Protein AF-A0A8B8FK39-F1 (afdb_monomer_lite)

Secondary structure (DSSP, 8-state):
------PPP-TT--HHHHHHHHHHHHH-TT--HHHHHHHHT--HHHHHHIIIIIS----PPPPP--S---HHHHHHHHHS--------------TTHHHHTGGG-

Sequence (105 aa):
MDNERPGRPSTSKTNETVARVREIIRNNRRLTIREVIEDVGISYDSCQEILTKELGMSRIAAKFVPRLLTDEQKQNRKTIKPLKTCCPRQNIISKSLLQKFKSFI

pLDDT: mean 74.83, std 17.76, range [39.84, 94.44]

Structure (mmCIF, N/CA/C/O backbone):
data_AF-A0A8B8FK39-F1
#
_entry.id   AF-A0A8B8FK39-F1
#
loop_
_atom_site.group_PDB
_atom_site.id
_atom_site.type_symbol
_atom_site.label_atom_id
_atom_site.label_alt_id
_atom_site.label_comp_id
_atom_site.label_asym_id
_atom_site.label_entity_id
_atom_site.label_seq_id
_atom_site.pdbx_PDB_ins_code
_atom_site.Cartn_x
_atom_site.Cartn_y
_atom_site.Cartn_z
_atom_site.occupancy
_atom_site.B_iso_or_equiv
_atom_site.auth_seq_id
_atom_site.auth_comp_id
_atom_site.auth_asym_id
_atom_site.auth_atom_id
_atom_site.pdbx_PDB_model_num
ATOM 1 N N . MET A 1 1 ? 33.798 17.054 -23.423 1.00 62.81 1 MET A N 1
ATOM 2 C CA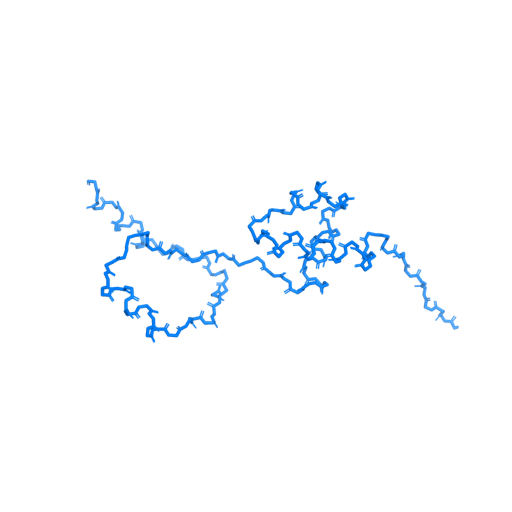 . MET A 1 1 ? 32.325 17.047 -23.373 1.00 62.81 1 MET A CA 1
ATOM 3 C C . MET A 1 1 ? 31.923 15.693 -22.837 1.00 62.81 1 MET A C 1
ATOM 5 O O . MET A 1 1 ? 32.061 14.712 -23.556 1.00 62.81 1 MET A O 1
ATOM 9 N N . ASP A 1 2 ? 31.604 15.624 -21.548 1.00 66.38 2 ASP A N 1
ATOM 10 C CA . ASP A 1 2 ? 31.143 14.388 -20.918 1.00 66.38 2 ASP A CA 1
ATOM 11 C C . ASP A 1 2 ? 29.647 14.257 -21.217 1.00 66.38 2 ASP A C 1
ATOM 13 O O . ASP A 1 2 ? 28.846 15.068 -20.756 1.00 66.38 2 ASP A O 1
ATOM 17 N N . ASN A 1 3 ? 29.295 13.331 -22.108 1.00 71.25 3 ASN A N 1
ATOM 18 C CA . ASN A 1 3 ? 27.905 13.084 -22.465 1.00 71.25 3 ASN A CA 1
ATOM 19 C C . ASN A 1 3 ? 27.258 12.260 -21.354 1.00 71.25 3 ASN A C 1
ATOM 21 O O . ASN A 1 3 ? 27.779 11.218 -20.956 1.00 71.25 3 ASN A O 1
ATOM 25 N N . GLU A 1 4 ? 26.100 12.718 -20.891 1.00 69.56 4 GLU A N 1
ATOM 26 C CA . GLU A 1 4 ? 25.330 12.092 -19.825 1.00 69.56 4 GLU A CA 1
ATOM 27 C C . GLU A 1 4 ? 25.041 10.624 -20.169 1.00 69.56 4 GLU A C 1
ATOM 29 O O . GLU A 1 4 ? 24.349 10.303 -21.139 1.00 69.56 4 GLU A O 1
ATOM 34 N N . ARG A 1 5 ? 25.660 9.706 -19.417 1.00 72.62 5 ARG A N 1
ATOM 35 C CA . ARG A 1 5 ? 25.595 8.270 -19.696 1.00 72.62 5 ARG A CA 1
ATOM 36 C C . ARG A 1 5 ? 24.159 7.787 -19.469 1.00 72.62 5 ARG A C 1
ATOM 38 O O . ARG A 1 5 ? 23.695 7.847 -18.328 1.00 72.62 5 ARG A O 1
ATOM 45 N N . PRO A 1 6 ? 23.459 7.251 -20.487 1.00 64.31 6 PRO A N 1
ATOM 46 C CA . PRO A 1 6 ? 22.129 6.699 -20.279 1.00 64.31 6 PRO A CA 1
ATOM 47 C C . PRO A 1 6 ? 22.239 5.510 -19.320 1.00 64.31 6 PRO A C 1
ATOM 49 O O . PRO A 1 6 ? 22.887 4.500 -19.609 1.00 64.31 6 PRO A O 1
ATOM 52 N N . GLY A 1 7 ? 21.659 5.664 -18.130 1.00 68.81 7 GLY A N 1
ATOM 53 C CA . GLY A 1 7 ? 21.569 4.599 -17.139 1.00 68.81 7 GLY A CA 1
ATOM 54 C C . GLY A 1 7 ? 20.733 3.423 -17.651 1.00 68.81 7 GLY A C 1
ATOM 55 O O . GLY A 1 7 ? 19.973 3.541 -18.611 1.00 68.81 7 GLY A O 1
ATOM 56 N N . ARG A 1 8 ? 20.856 2.262 -16.998 1.00 65.69 8 ARG A N 1
ATOM 57 C CA . ARG A 1 8 ? 20.079 1.065 -17.348 1.00 65.69 8 ARG A CA 1
ATOM 58 C C . ARG A 1 8 ? 18.578 1.349 -17.166 1.00 65.69 8 ARG A C 1
ATOM 60 O O . ARG A 1 8 ? 18.172 1.613 -16.031 1.00 65.69 8 ARG A O 1
ATOM 67 N N . PRO A 1 9 ? 17.742 1.252 -18.217 1.00 60.03 9 PRO A N 1
ATOM 68 C CA . PRO A 1 9 ? 16.302 1.383 -18.049 1.00 60.03 9 PRO A CA 1
ATOM 69 C C . PRO A 1 9 ? 15.792 0.234 -17.173 1.00 60.03 9 PRO A C 1
ATOM 71 O O . PRO A 1 9 ? 16.097 -0.937 -17.408 1.00 60.03 9 PRO A O 1
ATOM 74 N N . SER A 1 10 ? 15.043 0.571 -16.122 1.00 59.09 10 SER A N 1
ATOM 75 C CA . SER A 1 10 ? 14.428 -0.421 -15.240 1.00 59.09 10 SER A CA 1
ATOM 76 C C . SER A 1 10 ? 13.202 -0.997 -15.948 1.00 59.09 10 SER A C 1
ATOM 78 O O . SER A 1 10 ? 12.132 -0.394 -15.950 1.00 59.09 10 SER A O 1
ATOM 80 N N . THR A 1 11 ? 13.364 -2.158 -16.582 1.00 59.53 11 THR A N 1
ATOM 81 C CA . THR A 1 11 ? 12.305 -2.840 -17.348 1.00 59.53 11 THR A CA 1
ATOM 82 C C . THR A 1 11 ? 11.078 -3.209 -16.507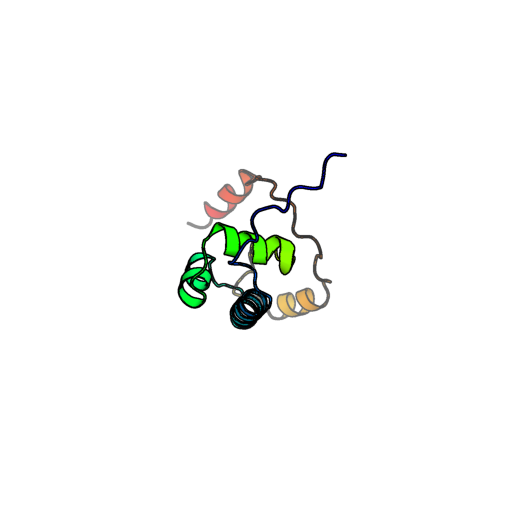 1.00 59.53 11 THR A C 1
ATOM 84 O O . THR A 1 11 ? 10.010 -3.440 -17.059 1.00 59.53 11 THR A O 1
ATOM 87 N N . SER A 1 12 ? 11.192 -3.219 -15.176 1.00 60.31 12 SER A N 1
ATOM 88 C CA . SER A 1 12 ? 10.091 -3.557 -14.264 1.00 60.31 12 SER A CA 1
ATOM 89 C C . SER A 1 12 ? 9.044 -2.444 -14.072 1.00 60.31 12 SER A C 1
ATOM 91 O O . SER A 1 12 ? 7.974 -2.708 -13.522 1.00 60.31 12 SER A O 1
ATOM 93 N N . LYS A 1 13 ? 9.325 -1.197 -14.483 1.00 69.12 13 LYS A N 1
ATOM 94 C CA . LYS A 1 13 ? 8.533 0.003 -14.124 1.00 69.12 13 LYS A CA 1
ATOM 95 C C . LYS A 1 13 ? 7.740 0.599 -15.288 1.00 69.12 13 LYS A C 1
ATOM 97 O O . LYS A 1 13 ? 7.673 1.813 -15.453 1.00 69.12 13 LYS A O 1
ATOM 102 N N . THR A 1 14 ? 7.168 -0.236 -16.141 1.00 84.38 1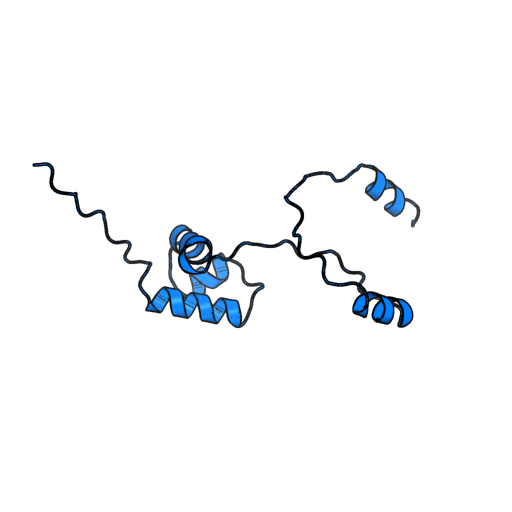4 THR A N 1
ATOM 103 C CA . THR A 1 14 ? 6.239 0.262 -17.164 1.00 84.38 14 THR A CA 1
ATOM 104 C C . THR A 1 14 ? 4.997 0.891 -16.520 1.00 84.38 14 THR A C 1
ATOM 106 O O . THR A 1 14 ? 4.555 0.457 -15.457 1.00 84.38 14 THR A O 1
ATOM 109 N N . ASN A 1 15 ? 4.376 1.873 -17.177 1.00 85.44 15 ASN A N 1
ATOM 110 C CA . ASN A 1 15 ? 3.146 2.500 -16.668 1.00 85.44 15 ASN A CA 1
ATOM 111 C C . ASN A 1 15 ? 2.014 1.479 -16.434 1.00 85.44 15 ASN A C 1
ATOM 113 O O . ASN A 1 15 ? 1.220 1.627 -15.505 1.00 85.44 15 ASN A O 1
ATOM 117 N N . GLU A 1 16 ? 1.972 0.413 -17.236 1.00 89.50 16 GLU A N 1
ATOM 118 C CA . GLU A 1 16 ? 1.004 -0.680 -17.114 1.00 89.50 16 GLU A CA 1
ATOM 119 C C . GLU A 1 16 ? 1.181 -1.486 -15.820 1.00 89.50 16 GLU A C 1
ATOM 121 O O . GLU A 1 16 ? 0.203 -1.753 -15.117 1.00 89.50 16 GLU A O 1
ATOM 126 N N . THR A 1 17 ? 2.422 -1.838 -15.458 1.00 88.44 17 THR A N 1
ATOM 127 C CA . THR A 1 17 ? 2.704 -2.570 -14.211 1.00 88.44 17 THR A CA 1
ATOM 128 C C . THR A 1 17 ? 2.374 -1.719 -12.988 1.00 88.44 17 THR A C 1
ATOM 130 O O . THR A 1 17 ? 1.760 -2.218 -12.044 1.00 88.44 17 THR A O 1
ATOM 133 N N . VAL A 1 18 ? 2.678 -0.417 -13.026 1.00 90.44 18 VAL A N 1
ATOM 134 C CA . VAL A 1 18 ? 2.311 0.531 -11.958 1.00 90.44 18 VAL A CA 1
ATOM 135 C C . VAL A 1 18 ? 0.791 0.634 -11.800 1.00 90.44 18 VAL A C 1
ATOM 137 O O . VAL A 1 18 ? 0.284 0.615 -10.675 1.00 90.44 18 VAL A O 1
ATOM 140 N N . ALA A 1 19 ? 0.046 0.710 -12.907 1.00 92.81 19 ALA A N 1
ATOM 141 C CA . ALA A 1 19 ? -1.414 0.750 -12.879 1.00 92.81 19 ALA A CA 1
ATOM 142 C C . ALA A 1 19 ? -2.015 -0.542 -12.300 1.00 92.81 19 ALA A C 1
ATOM 144 O O . ALA A 1 19 ? -2.915 -0.474 -11.462 1.00 92.81 19 ALA A O 1
ATOM 145 N N . ARG A 1 20 ? -1.473 -1.708 -12.671 1.00 92.81 20 ARG A N 1
ATOM 146 C CA . ARG A 1 20 ? -1.910 -3.008 -12.139 1.00 92.81 20 ARG A CA 1
ATOM 147 C C . ARG A 1 20 ? -1.678 -3.121 -10.632 1.00 92.81 20 ARG A C 1
ATOM 149 O O . ARG A 1 20 ? -2.601 -3.464 -9.899 1.00 92.81 20 ARG A O 1
ATOM 156 N N . VAL A 1 21 ? -0.481 -2.765 -10.158 1.00 91.69 21 VAL A N 1
ATOM 157 C CA . VAL A 1 21 ? -0.152 -2.747 -8.719 1.00 91.69 21 VAL A CA 1
ATOM 158 C C . VAL A 1 21 ? -1.098 -1.812 -7.958 1.00 91.69 21 VAL A C 1
ATOM 160 O O . VAL A 1 21 ? -1.605 -2.168 -6.893 1.00 91.69 21 VAL A O 1
ATOM 163 N N . ARG A 1 22 ? -1.390 -0.629 -8.516 1.00 92.88 22 ARG A N 1
ATOM 164 C CA . ARG A 1 22 ? -2.327 0.335 -7.920 1.00 92.88 22 ARG A CA 1
ATOM 165 C C . ARG A 1 22 ? -3.723 -0.258 -7.737 1.00 92.88 22 ARG A C 1
ATOM 167 O O . ARG A 1 22 ? -4.336 -0.018 -6.697 1.00 92.88 22 ARG A O 1
ATOM 174 N N . GLU A 1 23 ? -4.214 -0.996 -8.724 1.00 94.44 23 GLU A N 1
ATOM 175 C CA . GLU A 1 23 ? -5.548 -1.596 -8.692 1.00 94.44 23 GLU A CA 1
ATOM 176 C C . GLU A 1 23 ? -5.649 -2.709 -7.641 1.00 94.44 23 GLU A C 1
ATOM 178 O O . GLU A 1 23 ? -6.543 -2.685 -6.795 1.00 94.44 23 GLU A O 1
ATOM 183 N N . ILE A 1 24 ? -4.665 -3.612 -7.598 1.00 93.19 24 ILE A N 1
ATOM 184 C CA . ILE A 1 24 ? -4.589 -4.695 -6.602 1.00 93.19 24 ILE A CA 1
ATOM 185 C C . ILE A 1 24 ? -4.649 -4.134 -5.172 1.00 93.19 24 ILE A C 1
ATOM 187 O O . ILE A 1 24 ? -5.447 -4.576 -4.341 1.00 93.19 24 ILE A O 1
ATOM 191 N N . ILE A 1 25 ? -3.862 -3.094 -4.892 1.00 91.25 25 ILE A N 1
ATOM 192 C CA . ILE A 1 25 ? -3.806 -2.476 -3.560 1.00 91.25 25 ILE A CA 1
ATOM 193 C C . ILE A 1 25 ? -5.088 -1.708 -3.235 1.00 91.25 25 ILE A C 1
ATOM 195 O O . ILE A 1 25 ? -5.497 -1.655 -2.071 1.00 91.25 25 ILE A O 1
ATOM 199 N N . ARG A 1 26 ? -5.729 -1.088 -4.234 1.00 90.56 26 ARG A N 1
ATOM 200 C CA . ARG A 1 26 ? -7.022 -0.421 -4.038 1.00 90.56 26 ARG A CA 1
ATOM 201 C C . ARG A 1 26 ? -8.109 -1.412 -3.649 1.00 90.56 26 ARG A C 1
ATOM 203 O O . ARG A 1 26 ? -8.871 -1.102 -2.733 1.00 90.56 26 ARG A O 1
ATOM 210 N N . ASN A 1 27 ? -8.116 -2.585 -4.272 1.00 92.75 27 ASN A N 1
ATOM 211 C CA . ASN A 1 27 ? -9.061 -3.654 -3.966 1.00 92.75 27 ASN A CA 1
ATOM 212 C C . ASN A 1 27 ? -8.808 -4.259 -2.582 1.00 92.75 27 ASN A C 1
ATOM 214 O O . ASN A 1 27 ? -9.746 -4.426 -1.801 1.00 92.75 27 ASN A O 1
ATOM 218 N N . ASN A 1 28 ? -7.546 -4.506 -2.219 1.00 89.12 28 ASN A N 1
ATOM 219 C CA . ASN A 1 28 ? -7.197 -4.970 -0.881 1.00 89.12 28 ASN A CA 1
ATOM 220 C C . ASN A 1 28 ? -5.933 -4.293 -0.330 1.00 89.12 28 ASN A C 1
ATOM 222 O O . ASN A 1 28 ? -4.797 -4.697 -0.569 1.00 89.12 28 ASN A O 1
ATOM 226 N N . ARG A 1 29 ? -6.145 -3.297 0.538 1.00 86.69 29 ARG A N 1
ATOM 227 C CA . ARG A 1 29 ? -5.067 -2.518 1.178 1.00 86.69 29 ARG A CA 1
ATOM 228 C C . ARG A 1 29 ? -4.265 -3.288 2.233 1.00 86.69 29 ARG A C 1
ATOM 230 O O . ARG A 1 29 ? -3.345 -2.715 2.815 1.00 86.69 29 ARG A O 1
ATOM 237 N N . ARG A 1 30 ? -4.653 -4.526 2.558 1.00 87.06 30 ARG A N 1
ATOM 238 C CA . ARG A 1 30 ? -3.987 -5.368 3.567 1.00 87.06 30 ARG A CA 1
ATOM 239 C C . ARG A 1 30 ? -3.021 -6.384 2.960 1.00 87.06 30 ARG A C 1
ATOM 241 O O . ARG A 1 30 ? -2.401 -7.111 3.730 1.00 87.06 30 ARG A O 1
ATOM 248 N N . LEU A 1 31 ? -2.900 -6.419 1.633 1.00 89.88 31 LEU A N 1
ATOM 249 C CA . LEU A 1 31 ? -1.979 -7.315 0.945 1.00 89.88 31 LEU A CA 1
ATOM 250 C C . LEU A 1 31 ? -0.527 -7.038 1.339 1.00 89.88 31 LEU A C 1
ATOM 252 O 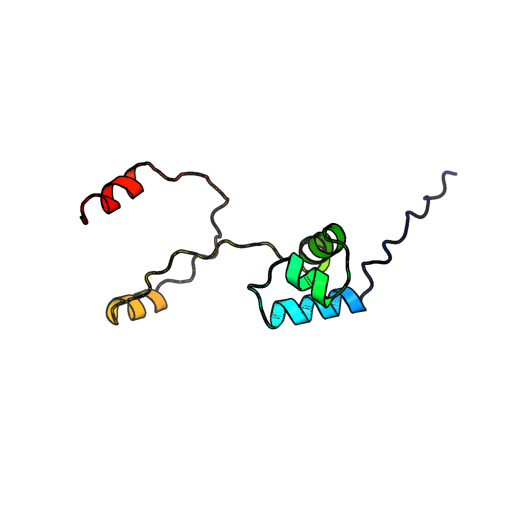O . LEU A 1 31 ? -0.104 -5.897 1.564 1.00 89.88 31 LEU A O 1
ATOM 256 N N . THR A 1 32 ? 0.230 -8.117 1.431 1.00 88.88 32 THR A N 1
ATOM 257 C CA . THR A 1 32 ? 1.670 -8.114 1.633 1.00 88.88 32 THR A CA 1
ATOM 258 C C . THR A 1 32 ? 2.389 -7.923 0.303 1.00 88.88 32 THR A C 1
ATOM 260 O O . THR A 1 32 ? 1.864 -8.203 -0.769 1.00 88.88 32 THR A O 1
ATOM 263 N N . ILE A 1 33 ? 3.642 -7.470 0.369 1.00 89.94 33 ILE A N 1
ATOM 264 C CA . ILE A 1 33 ? 4.471 -7.294 -0.830 1.00 89.94 33 ILE A CA 1
ATOM 265 C C . ILE A 1 33 ? 4.662 -8.626 -1.581 1.00 89.94 33 ILE A C 1
ATOM 267 O O . ILE A 1 33 ? 4.749 -8.617 -2.801 1.00 89.94 33 ILE A O 1
ATOM 271 N N . ARG A 1 34 ? 4.693 -9.767 -0.875 1.00 91.94 34 ARG A N 1
ATOM 272 C CA . ARG A 1 34 ? 4.852 -11.092 -1.498 1.00 91.94 34 ARG A CA 1
ATOM 273 C C . ARG A 1 34 ? 3.666 -11.460 -2.384 1.00 91.94 34 ARG A C 1
ATOM 275 O O . ARG A 1 34 ? 3.882 -11.827 -3.527 1.00 91.94 34 ARG A O 1
ATOM 282 N N . GLU A 1 35 ? 2.448 -11.264 -1.890 1.00 92.06 35 GLU A N 1
ATOM 283 C CA . GLU A 1 35 ? 1.224 -11.527 -2.661 1.00 92.06 35 GLU A CA 1
ATOM 284 C C . GLU A 1 35 ? 1.169 -10.641 -3.916 1.00 92.06 35 GLU A C 1
ATOM 286 O O . GLU A 1 35 ? 0.933 -11.121 -5.016 1.00 92.06 35 GLU A O 1
ATOM 291 N N . VAL A 1 36 ? 1.511 -9.353 -3.784 1.00 91.69 36 VAL A N 1
ATOM 292 C CA . VAL A 1 36 ? 1.546 -8.427 -4.931 1.00 91.69 36 VAL A CA 1
ATOM 293 C C . VAL A 1 36 ? 2.596 -8.838 -5.973 1.00 91.69 36 VAL A C 1
ATOM 295 O O . VAL A 1 36 ? 2.387 -8.665 -7.172 1.00 91.69 36 VAL A O 1
ATOM 298 N N . ILE A 1 37 ? 3.738 -9.371 -5.534 1.00 92.62 37 ILE A N 1
ATOM 299 C CA . ILE A 1 37 ? 4.779 -9.885 -6.431 1.00 92.62 37 ILE A CA 1
ATOM 300 C C . ILE A 1 37 ? 4.297 -11.122 -7.179 1.00 92.62 37 ILE A C 1
ATOM 302 O O . ILE A 1 37 ? 4.541 -11.212 -8.379 1.00 92.62 37 ILE A O 1
ATOM 306 N N . GLU A 1 38 ? 3.641 -12.053 -6.491 1.00 92.19 38 GLU A N 1
ATOM 307 C CA . GLU A 1 38 ? 3.103 -13.276 -7.093 1.00 92.19 38 GLU A CA 1
ATOM 308 C C . GLU A 1 38 ? 2.041 -12.946 -8.153 1.00 92.19 38 GLU A C 1
ATOM 310 O O . GLU A 1 38 ? 2.070 -13.519 -9.240 1.00 92.19 38 GLU A O 1
ATOM 315 N N . ASP A 1 39 ? 1.197 -11.944 -7.897 1.00 90.94 39 ASP A N 1
ATOM 316 C CA . ASP A 1 39 ? 0.156 -11.507 -8.834 1.00 90.94 39 ASP A CA 1
ATOM 317 C C . ASP A 1 39 ? 0.707 -10.769 -10.069 1.00 90.94 39 ASP A C 1
ATOM 319 O O . ASP A 1 39 ? 0.161 -10.876 -11.169 1.00 90.94 39 ASP A O 1
ATOM 323 N N . VAL A 1 40 ? 1.761 -9.959 -9.904 1.00 89.62 40 VAL A N 1
ATOM 324 C CA . VAL A 1 40 ? 2.263 -9.061 -10.966 1.00 89.62 40 VAL A CA 1
ATOM 325 C C . VAL A 1 40 ? 3.513 -9.607 -11.665 1.00 89.62 40 VAL A C 1
ATOM 327 O O . VAL A 1 40 ? 3.787 -9.221 -12.802 1.00 89.62 40 VAL A O 1
ATOM 330 N N . GLY A 1 41 ? 4.263 -10.504 -11.025 1.00 89.00 41 GLY A N 1
ATOM 331 C CA . GLY A 1 41 ? 5.484 -11.109 -11.565 1.00 89.00 41 GLY A CA 1
ATOM 332 C C . GLY A 1 41 ? 6.706 -10.184 -11.546 1.00 89.00 41 GLY A C 1
ATOM 333 O O . GLY A 1 41 ? 7.517 -10.215 -12.469 1.00 89.00 41 GLY A O 1
ATOM 334 N N . ILE A 1 42 ? 6.842 -9.329 -10.526 1.00 89.50 42 ILE A N 1
ATOM 335 C CA . ILE A 1 42 ? 7.940 -8.347 -10.404 1.00 89.50 42 ILE A CA 1
ATOM 336 C C . ILE A 1 42 ? 8.913 -8.688 -9.276 1.00 89.50 42 ILE A C 1
ATOM 338 O O . ILE A 1 42 ? 8.574 -9.381 -8.327 1.00 89.50 42 ILE A O 1
ATOM 342 N N . SER A 1 43 ? 10.137 -8.157 -9.331 1.00 90.75 43 SER A N 1
ATOM 343 C CA . SER A 1 43 ? 11.064 -8.305 -8.205 1.00 90.75 43 SER A CA 1
ATOM 344 C C . SER A 1 43 ? 10.591 -7.527 -6.974 1.00 90.75 43 SER A C 1
ATOM 346 O O . SER A 1 43 ? 9.907 -6.503 -7.082 1.00 90.75 43 SER A O 1
ATOM 348 N N . TYR A 1 44 ? 11.017 -7.985 -5.796 1.00 90.88 44 TYR A N 1
ATOM 349 C CA . TYR A 1 44 ? 10.674 -7.355 -4.522 1.00 90.88 44 TYR A CA 1
ATOM 350 C C . TYR A 1 44 ? 11.058 -5.876 -4.461 1.00 90.88 44 TYR A C 1
ATOM 352 O O . TYR A 1 44 ? 10.216 -5.036 -4.140 1.00 90.88 44 TYR A O 1
ATOM 360 N N . ASP A 1 45 ? 12.289 -5.551 -4.856 1.00 90.19 45 ASP A N 1
ATOM 361 C CA . ASP A 1 45 ? 12.777 -4.171 -4.875 1.00 90.19 45 ASP A CA 1
ATOM 362 C C . ASP A 1 45 ? 11.951 -3.287 -5.811 1.00 90.19 45 ASP A C 1
ATOM 364 O O . ASP A 1 45 ? 11.602 -2.162 -5.453 1.00 90.19 45 ASP A O 1
ATOM 368 N N . SER A 1 46 ? 11.563 -3.816 -6.978 1.00 89.75 46 SER A N 1
ATOM 369 C CA . SER A 1 46 ? 10.715 -3.085 -7.923 1.00 89.75 46 SER A CA 1
ATOM 370 C C . SER A 1 46 ? 9.344 -2.796 -7.314 1.00 89.75 46 SER A C 1
ATOM 372 O O . SER A 1 46 ? 8.863 -1.668 -7.394 1.00 89.75 46 SER A O 1
ATOM 374 N N . CYS A 1 47 ? 8.727 -3.785 -6.660 1.00 90.50 47 CYS A N 1
ATOM 375 C CA . CYS A 1 47 ? 7.442 -3.603 -5.987 1.00 90.50 47 CYS A CA 1
ATOM 376 C C . CYS A 1 47 ? 7.539 -2.565 -4.863 1.00 90.50 47 CYS A C 1
ATOM 378 O O . CYS A 1 47 ? 6.679 -1.691 -4.747 1.00 90.50 47 CYS A O 1
ATOM 380 N N . GLN A 1 48 ? 8.594 -2.628 -4.047 1.00 90.19 48 GLN A N 1
ATOM 381 C CA . GLN A 1 48 ? 8.824 -1.668 -2.968 1.00 90.19 48 GLN A CA 1
ATOM 382 C C . GLN A 1 48 ? 9.024 -0.246 -3.509 1.00 90.19 48 GLN A C 1
ATOM 384 O O . GLN A 1 48 ? 8.506 0.719 -2.935 1.00 90.19 48 GLN A O 1
ATOM 389 N N . GLU A 1 49 ? 9.750 -0.097 -4.612 1.00 90.69 49 GLU A N 1
ATOM 390 C CA . GLU A 1 49 ? 9.987 1.198 -5.239 1.00 90.69 49 GLU A CA 1
ATOM 391 C C . GLU A 1 49 ? 8.717 1.772 -5.878 1.00 90.69 49 GLU A C 1
ATOM 393 O O . GLU A 1 49 ? 8.427 2.949 -5.681 1.00 90.69 49 GLU A O 1
ATOM 398 N N . ILE A 1 50 ? 7.908 0.946 -6.550 1.00 91.56 50 ILE A N 1
ATOM 399 C CA . ILE A 1 50 ? 6.597 1.352 -7.085 1.00 91.56 50 ILE A CA 1
ATOM 400 C C . ILE A 1 50 ? 5.685 1.833 -5.951 1.00 91.56 50 ILE A C 1
ATOM 402 O O . ILE A 1 50 ? 5.073 2.896 -6.045 1.00 91.56 50 ILE A O 1
ATOM 406 N N . LEU A 1 51 ? 5.623 1.090 -4.844 1.00 90.31 51 LEU A N 1
ATOM 407 C CA . LEU A 1 51 ? 4.824 1.469 -3.680 1.00 90.31 51 LEU A CA 1
ATOM 408 C C . LEU A 1 51 ? 5.240 2.827 -3.109 1.00 90.31 51 LEU A C 1
ATOM 410 O O . LEU A 1 51 ? 4.383 3.660 -2.827 1.00 90.31 51 LEU A O 1
ATOM 414 N N . THR A 1 52 ? 6.542 3.048 -2.936 1.00 90.12 52 THR A N 1
ATOM 415 C CA . THR A 1 52 ? 7.064 4.219 -2.217 1.00 90.12 52 THR A CA 1
ATOM 416 C C . THR A 1 52 ? 7.264 5.444 -3.102 1.00 90.12 52 THR A C 1
ATOM 418 O O . THR A 1 52 ? 6.861 6.533 -2.701 1.00 90.12 52 THR A O 1
ATOM 421 N N . LYS A 1 53 ? 7.862 5.293 -4.288 1.00 89.25 53 LYS A N 1
ATOM 422 C CA . LYS A 1 53 ? 8.206 6.408 -5.184 1.00 89.25 53 LYS A CA 1
ATOM 423 C C . LYS A 1 53 ? 7.081 6.744 -6.157 1.00 89.25 53 LYS A C 1
ATOM 425 O O . LYS A 1 53 ? 6.708 7.905 -6.252 1.00 89.25 53 LYS A O 1
ATOM 430 N N . GLU A 1 54 ? 6.515 5.743 -6.831 1.00 89.81 54 GLU A N 1
ATOM 431 C CA . GLU A 1 54 ? 5.498 5.974 -7.873 1.00 89.81 54 GLU A CA 1
ATOM 432 C C . GLU A 1 54 ? 4.107 6.225 -7.278 1.00 89.81 54 GLU A C 1
ATOM 434 O O . GLU A 1 54 ? 3.353 7.082 -7.737 1.00 89.81 54 GLU A O 1
ATOM 439 N N . LEU A 1 55 ? 3.741 5.464 -6.241 1.00 89.50 55 LEU A N 1
ATOM 440 C CA . LEU A 1 55 ? 2.429 5.558 -5.596 1.00 89.50 55 LEU A CA 1
ATOM 441 C C . LEU A 1 55 ? 2.433 6.404 -4.316 1.00 89.50 55 LEU A C 1
ATOM 443 O O . LEU A 1 55 ? 1.357 6.703 -3.795 1.00 89.50 55 LEU A O 1
ATOM 447 N N . GLY A 1 56 ? 3.606 6.776 -3.789 1.00 88.94 56 GLY A N 1
ATOM 448 C CA . GLY A 1 56 ? 3.721 7.574 -2.562 1.00 88.94 56 GLY A CA 1
ATOM 449 C C . GLY A 1 56 ? 3.142 6.890 -1.317 1.00 88.94 56 GLY A C 1
ATOM 450 O O . GLY A 1 56 ? 2.769 7.556 -0.348 1.00 88.94 56 GLY A O 1
ATOM 451 N N . MET A 1 57 ? 2.997 5.565 -1.337 1.00 89.06 57 MET A N 1
ATOM 452 C CA . MET A 1 57 ? 2.385 4.801 -0.259 1.00 89.06 57 MET A CA 1
ATOM 453 C C . MET A 1 57 ? 3.415 4.454 0.814 1.00 89.06 57 MET A C 1
ATOM 455 O O . MET A 1 57 ? 4.546 4.056 0.542 1.00 89.06 57 MET A O 1
ATOM 459 N N . SER A 1 58 ? 2.987 4.551 2.070 1.00 86.94 58 SER A N 1
ATOM 460 C CA . SER A 1 58 ? 3.761 4.108 3.226 1.00 86.94 58 SER A CA 1
ATOM 461 C C . SER A 1 58 ? 2.952 3.125 4.058 1.00 86.94 58 SER A C 1
ATOM 463 O O . SER A 1 58 ? 1.721 3.194 4.141 1.00 86.94 58 SER A O 1
ATOM 465 N N . ARG A 1 59 ? 3.649 2.179 4.690 1.00 84.50 59 ARG A N 1
ATOM 466 C CA . ARG A 1 59 ? 3.005 1.227 5.590 1.00 84.50 59 ARG A CA 1
ATOM 467 C C . ARG A 1 59 ? 2.675 1.920 6.906 1.00 84.50 59 ARG A C 1
ATOM 469 O O . ARG A 1 59 ? 3.571 2.287 7.662 1.00 84.50 59 ARG A O 1
ATOM 476 N N . ILE A 1 60 ? 1.385 2.038 7.197 1.00 83.44 60 ILE A N 1
ATOM 477 C CA . ILE A 1 60 ? 0.886 2.591 8.456 1.00 83.44 60 ILE A CA 1
ATOM 478 C C . ILE A 1 60 ? 0.479 1.434 9.367 1.00 83.44 60 ILE A C 1
ATOM 480 O O . ILE A 1 60 ? -0.255 0.535 8.956 1.00 83.44 60 ILE A O 1
ATOM 484 N N . ALA A 1 61 ? 0.949 1.453 10.614 1.00 80.44 61 ALA A N 1
ATOM 485 C CA . ALA A 1 61 ? 0.484 0.509 11.620 1.00 80.44 61 ALA A CA 1
ATOM 486 C C . ALA A 1 61 ? -0.986 0.794 11.961 1.00 80.44 61 ALA A C 1
ATOM 488 O O . ALA A 1 61 ? -1.364 1.940 12.217 1.00 80.44 61 ALA A O 1
ATOM 489 N N . ALA A 1 62 ? -1.817 -0.249 11.984 1.00 75.75 62 ALA A N 1
ATOM 490 C CA . ALA A 1 62 ? -3.190 -0.115 12.449 1.00 75.75 62 ALA A CA 1
ATOM 491 C C . ALA A 1 62 ? -3.200 0.339 13.919 1.00 75.75 62 ALA A C 1
ATOM 493 O O . ALA A 1 62 ? -2.440 -0.171 14.744 1.00 75.75 62 ALA A O 1
ATOM 494 N N . LYS A 1 63 ? -4.070 1.296 14.256 1.00 78.50 63 LYS A N 1
ATOM 495 C CA . LYS A 1 63 ? -4.297 1.682 15.654 1.00 78.50 63 LYS A CA 1
ATOM 496 C C . LYS A 1 63 ? -5.068 0.563 16.354 1.00 78.50 63 LYS A C 1
ATOM 498 O O . LYS A 1 63 ? -6.000 0.006 15.776 1.00 78.50 63 LYS A O 1
ATOM 503 N N . PHE A 1 64 ? -4.706 0.259 17.598 1.00 79.38 64 PHE A N 1
ATOM 504 C CA . PHE A 1 64 ? -5.483 -0.669 18.414 1.00 79.38 64 PHE A CA 1
ATOM 505 C C . PHE A 1 64 ? -6.838 -0.032 18.740 1.00 79.38 64 PHE A C 1
ATOM 507 O O . PHE A 1 64 ? -6.904 1.046 19.334 1.00 79.38 64 PHE A O 1
ATOM 514 N N . VAL A 1 65 ? -7.920 -0.674 18.307 1.00 76.06 65 VAL A N 1
ATOM 515 C CA . VAL A 1 65 ? -9.291 -0.222 18.555 1.00 76.06 65 VAL A CA 1
ATOM 516 C C . VAL A 1 65 ? -10.012 -1.303 19.359 1.00 76.06 65 VAL A C 1
ATOM 518 O O . VAL A 1 65 ? -10.012 -2.456 18.924 1.00 76.06 65 VAL A O 1
ATOM 521 N N . PRO A 1 66 ? -10.626 -0.964 20.511 1.00 84.94 66 PRO A N 1
ATOM 522 C CA . PRO A 1 66 ? -11.478 -1.893 21.245 1.00 84.94 66 PRO A CA 1
ATOM 523 C C . PRO A 1 66 ? -12.568 -2.467 20.336 1.00 84.94 66 PRO A C 1
ATOM 525 O O . PRO A 1 66 ? -13.237 -1.715 19.629 1.00 84.94 66 PRO A O 1
ATOM 528 N N . ARG A 1 67 ? -12.728 -3.798 20.338 1.00 75.19 67 ARG A N 1
ATOM 529 C CA . ARG A 1 67 ? -13.715 -4.492 19.489 1.00 75.19 67 ARG A CA 1
ATOM 530 C C . ARG A 1 67 ? -15.154 -4.239 19.937 1.00 75.19 67 ARG A C 1
ATOM 532 O O . ARG A 1 67 ? -16.050 -4.191 19.104 1.00 75.19 67 ARG A O 1
ATOM 539 N N . LEU A 1 68 ? -15.353 -4.071 21.241 1.00 83.31 68 LEU A N 1
ATOM 540 C CA . LEU A 1 68 ? -16.641 -3.778 21.851 1.00 83.31 68 LEU A CA 1
ATOM 541 C C . LEU A 1 68 ? -16.620 -2.330 22.328 1.00 83.31 68 LEU A C 1
ATOM 54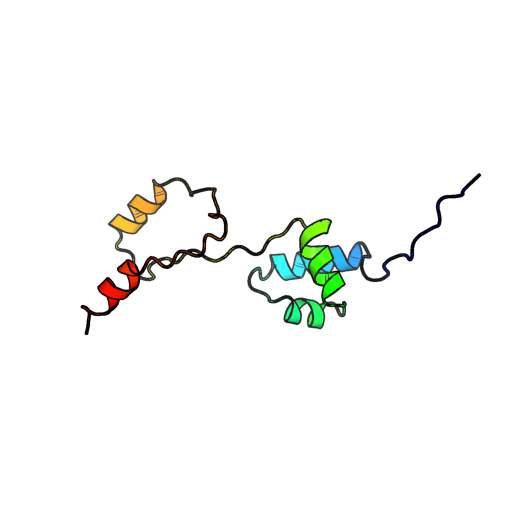3 O O . LEU A 1 68 ? -15.770 -1.945 23.129 1.00 83.31 68 LEU A O 1
ATOM 547 N N . LEU A 1 69 ? -17.531 -1.531 21.785 1.00 82.81 69 LEU A N 1
ATOM 548 C CA . LEU A 1 69 ? -17.764 -0.151 22.193 1.00 82.81 69 LEU A CA 1
ATOM 549 C C . LEU A 1 69 ? -19.221 -0.037 22.622 1.00 82.81 69 LEU A C 1
ATOM 551 O O . LEU A 1 69 ? -20.104 -0.521 21.907 1.00 82.81 69 LEU A O 1
ATOM 555 N N . THR A 1 70 ? -19.463 0.626 23.749 1.00 87.12 70 THR A N 1
ATOM 556 C CA . THR A 1 70 ? -20.818 1.024 24.143 1.00 87.12 70 THR A CA 1
ATOM 557 C C . THR A 1 70 ? -21.343 2.094 23.185 1.00 87.12 70 THR A C 1
ATOM 559 O O . THR A 1 70 ? -20.569 2.770 22.497 1.00 87.12 70 THR A O 1
ATOM 562 N N . ASP A 1 71 ? -22.661 2.263 23.102 1.00 87.06 71 ASP A N 1
ATOM 563 C CA . ASP A 1 71 ? -23.252 3.220 22.159 1.00 87.06 71 ASP A CA 1
ATOM 564 C C . ASP A 1 71 ? -22.859 4.673 22.470 1.00 87.06 71 ASP A C 1
ATOM 566 O O . ASP A 1 71 ? -22.584 5.449 21.552 1.00 87.06 71 ASP A O 1
ATOM 570 N N . GLU A 1 72 ? -22.673 5.002 23.749 1.00 85.06 72 GLU A N 1
ATOM 571 C CA . GLU A 1 72 ? -22.106 6.280 24.193 1.00 85.06 72 GLU A CA 1
ATOM 572 C C . GLU A 1 72 ? -20.668 6.484 23.674 1.00 85.06 72 GLU A C 1
ATOM 574 O O . GLU A 1 72 ? -20.337 7.524 23.099 1.00 85.06 72 GLU A O 1
ATOM 579 N N . GLN A 1 73 ? -19.811 5.460 23.774 1.00 81.69 73 GLN A N 1
ATOM 580 C CA . GLN A 1 73 ? -18.439 5.514 23.256 1.00 81.69 73 GLN A CA 1
ATOM 581 C C . GLN A 1 73 ? -18.398 5.657 21.728 1.00 81.69 73 GLN A C 1
ATOM 583 O O . GLN A 1 73 ? -17.514 6.335 21.193 1.00 81.69 73 GLN A O 1
ATOM 588 N N . LYS A 1 74 ? -19.345 5.041 21.005 1.00 83.56 74 LYS A N 1
ATOM 589 C CA . LYS A 1 74 ? -19.484 5.221 19.550 1.00 83.56 74 LYS A CA 1
ATOM 590 C C . LYS A 1 74 ? -19.873 6.657 19.210 1.00 83.56 74 LYS A C 1
ATOM 592 O O . LYS A 1 74 ? -19.329 7.211 18.255 1.00 83.56 74 LYS A O 1
ATOM 597 N N . GLN A 1 75 ? -20.775 7.262 19.980 1.00 83.69 75 GLN A N 1
ATOM 598 C CA . GLN A 1 75 ? -21.218 8.635 19.752 1.00 83.69 75 GLN A CA 1
ATOM 599 C C . GLN A 1 75 ? -20.094 9.643 20.026 1.00 83.69 75 GLN A C 1
ATOM 601 O O . GLN A 1 75 ? -19.824 10.500 19.183 1.00 83.69 75 GLN A O 1
ATOM 606 N N . ASN A 1 76 ? -19.339 9.453 21.109 1.00 81.75 76 ASN A N 1
ATOM 607 C CA . ASN A 1 76 ? -18.160 10.263 21.432 1.00 81.75 76 ASN A CA 1
ATOM 608 C C . ASN A 1 76 ? -17.028 10.102 20.399 1.00 81.75 76 ASN A C 1
ATOM 610 O O . ASN A 1 76 ? -16.258 11.023 20.146 1.00 81.75 76 ASN A O 1
ATOM 614 N N . ARG A 1 77 ? -16.931 8.950 19.724 1.00 72.75 77 ARG A N 1
ATOM 615 C CA . ARG A 1 77 ? -15.979 8.761 18.617 1.00 72.75 77 ARG A CA 1
ATOM 616 C C . ARG A 1 77 ? -16.302 9.588 17.375 1.00 72.75 77 ARG A C 1
ATOM 618 O O . ARG A 1 77 ? -15.376 9.916 16.640 1.00 72.75 77 ARG A O 1
ATOM 625 N N . LYS A 1 78 ? -17.576 9.897 17.118 1.00 79.06 78 LYS A N 1
ATOM 626 C CA . LYS A 1 78 ? -17.985 10.720 15.965 1.00 79.06 78 LYS A CA 1
ATOM 627 C C . LYS A 1 78 ? -17.627 12.193 16.164 1.00 79.06 78 LYS A C 1
ATOM 629 O O . LYS A 1 78 ? -17.383 12.892 15.187 1.00 79.06 78 LYS A O 1
ATOM 634 N N . THR A 1 79 ? -17.597 12.656 17.414 1.00 74.38 79 THR A N 1
ATOM 635 C CA . THR A 1 79 ? -17.292 14.050 17.766 1.00 74.38 79 THR A CA 1
ATOM 636 C C . THR A 1 79 ? -15.785 14.323 17.816 1.00 74.38 79 THR A C 1
ATOM 638 O O . THR A 1 79 ? -15.349 15.437 17.525 1.00 74.38 79 THR A O 1
ATOM 641 N N . ILE A 1 80 ? -14.967 13.304 18.105 1.00 64.69 80 ILE A N 1
ATOM 642 C CA . ILE A 1 80 ? -13.503 13.395 18.056 1.00 64.69 80 ILE A CA 1
ATOM 643 C C . ILE A 1 80 ? -13.038 13.398 16.590 1.00 64.69 80 ILE A C 1
ATOM 645 O O . ILE A 1 80 ? -13.100 12.384 15.893 1.00 64.69 80 ILE A O 1
ATOM 649 N N . LYS A 1 81 ? -12.520 14.539 16.115 1.00 57.81 81 LYS A N 1
ATOM 650 C CA . LYS A 1 81 ? -11.870 14.649 14.795 1.00 57.81 81 LYS A CA 1
ATOM 651 C C . LYS A 1 81 ? -10.731 13.621 14.687 1.00 57.81 81 LYS A C 1
ATOM 653 O O . LYS A 1 81 ? -10.002 13.424 15.663 1.00 57.81 81 LYS A O 1
ATOM 658 N N . PRO A 1 82 ? -10.524 12.975 13.523 1.00 56.81 82 PRO A N 1
ATOM 659 C CA . PRO A 1 82 ? -9.463 11.988 13.392 1.00 56.81 82 PRO A CA 1
ATOM 660 C C . PRO A 1 82 ? -8.117 12.649 13.686 1.00 56.81 82 PRO A 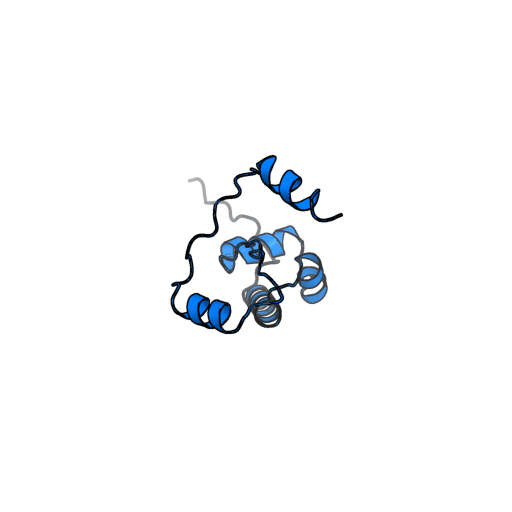C 1
ATOM 662 O O . PRO A 1 82 ? -7.765 13.650 13.061 1.00 56.81 82 PRO A O 1
ATOM 665 N N . LEU A 1 83 ? -7.351 12.069 14.617 1.00 51.09 83 LEU A N 1
ATOM 666 C CA . LEU A 1 83 ? -5.940 12.401 14.791 1.00 51.09 83 LEU A CA 1
ATOM 667 C C . LEU A 1 83 ? -5.215 12.088 13.477 1.00 51.09 83 LEU A C 1
ATOM 669 O O . LEU A 1 83 ? -4.807 10.944 13.242 1.00 51.09 83 LEU A O 1
ATOM 673 N N . LYS A 1 84 ? -5.074 13.106 12.622 1.00 53.59 84 LYS A N 1
ATOM 674 C CA . LYS A 1 84 ? -4.171 13.130 11.470 1.00 53.59 84 LYS A CA 1
ATOM 675 C C . LYS A 1 84 ? -2.731 13.246 11.962 1.00 53.59 84 LYS A C 1
ATOM 677 O O . LYS A 1 84 ? -2.054 14.218 11.681 1.00 53.59 84 LYS A O 1
ATOM 682 N N . THR A 1 85 ? -2.270 12.251 12.698 1.00 50.81 85 THR A N 1
ATOM 683 C CA . THR A 1 85 ? -0.851 12.011 12.937 1.00 50.81 85 THR A CA 1
ATOM 684 C C . THR A 1 85 ? -0.693 10.516 13.177 1.00 50.81 85 THR A C 1
ATOM 686 O O . THR A 1 85 ? -1.237 9.928 14.120 1.00 50.81 85 THR A O 1
ATOM 689 N N . CYS A 1 86 ? 0.004 9.859 12.255 1.00 52.12 86 CYS A N 1
ATOM 690 C CA . CYS A 1 86 ? 0.681 8.620 12.586 1.00 52.12 86 CYS A CA 1
ATOM 691 C C . CYS A 1 86 ? 1.861 9.053 13.449 1.00 52.12 86 CYS A C 1
ATOM 693 O O . CYS A 1 86 ? 2.720 9.788 12.967 1.00 52.12 86 CYS A O 1
ATOM 695 N N . CYS A 1 87 ? 1.863 8.692 14.731 1.00 42.22 87 CYS A N 1
ATOM 696 C CA . CYS A 1 87 ? 3.017 8.943 15.582 1.00 42.22 87 CYS A CA 1
ATOM 697 C C . CYS A 1 87 ? 4.247 8.322 14.896 1.00 42.22 87 CYS A C 1
ATOM 699 O O . CYS A 1 87 ? 4.146 7.174 14.441 1.00 42.22 87 CYS A O 1
ATOM 701 N N . PRO A 1 88 ? 5.386 9.034 14.788 1.00 48.28 88 PRO A N 1
ATOM 702 C CA . PRO A 1 88 ? 6.618 8.395 14.356 1.00 48.28 88 PRO A CA 1
ATOM 703 C C . PRO A 1 88 ? 6.895 7.219 15.292 1.00 48.28 88 PRO A C 1
ATOM 705 O O . PRO A 1 88 ? 6.475 7.228 16.450 1.00 48.28 88 PRO A O 1
ATOM 708 N N . ARG A 1 89 ? 7.554 6.189 14.759 1.00 42.25 89 ARG A N 1
ATOM 709 C CA . ARG A 1 89 ? 7.861 4.909 15.409 1.00 42.25 89 ARG A CA 1
ATOM 710 C C . ARG A 1 89 ? 8.743 5.118 16.652 1.00 42.25 89 ARG A C 1
ATOM 712 O O . ARG A 1 89 ? 9.921 4.792 16.634 1.00 42.25 89 ARG A O 1
ATOM 719 N N . GLN A 1 90 ? 8.195 5.682 17.724 1.00 40.06 90 GLN A N 1
ATOM 720 C CA . GLN A 1 90 ? 8.846 5.749 19.021 1.00 40.06 90 GLN A CA 1
ATOM 721 C C . GLN A 1 90 ? 8.566 4.433 19.727 1.00 40.06 90 GLN A C 1
ATOM 723 O O . GLN A 1 90 ? 7.440 4.110 20.107 1.00 40.06 90 GLN A O 1
ATOM 728 N N . ASN A 1 91 ? 9.623 3.639 19.812 1.00 45.22 91 ASN A N 1
ATOM 729 C CA . ASN A 1 91 ? 9.645 2.372 20.505 1.00 45.22 91 ASN A CA 1
ATOM 730 C C . ASN A 1 91 ? 9.588 2.656 22.013 1.00 45.22 91 ASN A C 1
ATOM 732 O O . ASN A 1 91 ? 10.619 2.791 22.660 1.00 45.22 91 ASN A O 1
ATOM 736 N N . ILE A 1 92 ? 8.386 2.829 22.562 1.00 41.66 92 ILE A N 1
ATOM 737 C CA . ILE A 1 92 ? 8.179 2.988 24.003 1.00 41.66 92 ILE A CA 1
ATOM 738 C C . ILE A 1 92 ? 6.966 2.145 24.386 1.00 41.66 92 ILE A C 1
ATOM 740 O O . ILE A 1 92 ? 5.857 2.642 24.568 1.00 41.66 92 ILE A O 1
ATOM 744 N N . ILE A 1 93 ? 7.177 0.834 24.526 1.00 40.19 93 ILE A N 1
ATOM 745 C CA . ILE A 1 93 ? 6.373 0.084 25.490 1.00 40.19 93 ILE A CA 1
ATOM 746 C C . ILE A 1 93 ? 6.884 0.556 26.849 1.00 40.19 93 ILE A C 1
ATOM 748 O O . ILE A 1 93 ? 7.872 0.043 27.374 1.00 40.19 93 ILE A O 1
ATOM 752 N N . SER A 1 94 ? 6.268 1.600 27.397 1.00 39.84 94 SER A N 1
ATOM 753 C CA . SER A 1 94 ? 6.476 1.922 28.800 1.00 39.84 94 SER A CA 1
ATOM 754 C C . SER A 1 94 ? 6.009 0.709 29.606 1.00 39.84 94 SER A C 1
ATOM 756 O O . SER A 1 94 ? 4.920 0.169 29.392 1.00 39.84 94 SER A O 1
ATOM 758 N N . LYS A 1 95 ? 6.861 0.248 30.529 1.00 45.47 95 LYS A N 1
ATOM 759 C CA . LYS A 1 95 ? 6.642 -0.942 31.372 1.00 45.47 95 LYS A CA 1
ATOM 760 C C . LYS A 1 95 ? 5.327 -0.898 32.180 1.00 45.47 95 LYS A C 1
ATOM 762 O O . LYS A 1 95 ? 4.942 -1.901 32.767 1.00 45.47 95 LYS A O 1
ATOM 767 N N . SER A 1 96 ? 4.609 0.229 32.178 1.00 43.69 96 SER A N 1
ATOM 768 C CA . SER A 1 96 ? 3.313 0.418 32.832 1.00 43.69 96 SER A CA 1
ATOM 769 C C . SER A 1 96 ? 2.143 -0.278 32.129 1.00 43.69 96 SER A C 1
ATOM 771 O O . SER A 1 96 ? 1.184 -0.653 32.806 1.00 43.69 96 SER A O 1
ATOM 773 N N . LEU A 1 97 ? 2.199 -0.510 30.809 1.00 46.31 97 LEU A N 1
ATOM 774 C CA . LEU A 1 97 ? 1.110 -1.209 30.112 1.00 46.31 97 LEU A CA 1
ATOM 775 C C . LEU A 1 97 ? 1.070 -2.702 30.479 1.00 46.31 97 LEU A C 1
ATOM 777 O O . LEU A 1 97 ? -0.008 -3.281 30.549 1.00 46.31 97 LEU A O 1
ATOM 781 N N . LEU A 1 98 ? 2.222 -3.304 30.795 1.00 48.62 98 LEU A N 1
ATOM 782 C CA . LEU A 1 98 ? 2.315 -4.712 31.196 1.00 48.62 98 LEU A CA 1
ATOM 783 C C . LEU A 1 98 ? 1.751 -4.968 32.608 1.00 48.62 98 LEU A C 1
ATOM 785 O O . LEU A 1 98 ? 1.358 -6.090 32.915 1.00 48.62 98 LEU A O 1
ATOM 789 N N . GLN A 1 99 ? 1.667 -3.937 33.457 1.00 46.28 99 GLN A N 1
ATOM 790 C CA . GLN A 1 99 ? 1.166 -4.081 34.827 1.00 46.28 99 GLN A CA 1
ATOM 791 C C . GLN A 1 99 ? -0.367 -4.186 34.875 1.00 46.28 99 GLN A C 1
ATOM 793 O O . GLN A 1 99 ? -0.898 -4.958 35.665 1.00 46.28 99 GLN A O 1
ATOM 798 N N . LYS A 1 100 ? -1.087 -3.479 33.988 1.00 49.44 100 LYS A N 1
ATOM 799 C CA . LYS A 1 100 ? -2.563 -3.540 33.929 1.00 49.44 100 LYS A CA 1
ATOM 800 C C . LYS A 1 100 ? -3.099 -4.878 33.418 1.00 49.44 100 LYS A C 1
ATOM 802 O O . LYS A 1 100 ? -4.217 -5.239 33.758 1.00 49.44 100 LYS A O 1
ATOM 807 N N . PHE A 1 101 ? -2.308 -5.622 32.645 1.00 47.91 101 PHE A N 1
ATOM 808 C CA . PHE A 1 101 ? -2.697 -6.949 32.159 1.00 47.91 101 PHE A CA 1
ATOM 809 C C . PHE A 1 101 ? -2.478 -8.075 33.182 1.00 47.91 101 PHE A C 1
ATOM 811 O O . PHE A 1 101 ? -3.044 -9.146 33.006 1.00 47.91 101 PHE A O 1
ATOM 818 N N . LYS A 1 102 ? -1.707 -7.851 34.257 1.00 46.25 102 LYS A N 1
ATOM 819 C CA . LYS A 1 102 ? -1.493 -8.855 35.317 1.00 46.25 102 LYS A CA 1
ATOM 820 C C . LYS A 1 102 ? -2.551 -8.849 36.421 1.00 46.25 102 LYS A C 1
ATOM 822 O O . LYS A 1 102 ? -2.616 -9.811 37.163 1.00 46.25 102 LYS A O 1
ATOM 827 N N . SER A 1 103 ? -3.369 -7.803 36.530 1.00 43.88 103 SER A N 1
ATOM 828 C CA . SER A 1 103 ? -4.459 -7.732 37.520 1.00 43.88 103 SER A CA 1
ATOM 829 C C . SER A 1 103 ? -5.795 -8.294 37.010 1.00 43.88 103 SER A C 1
ATOM 831 O O . SER A 1 103 ? -6.812 -8.100 37.667 1.00 43.88 103 SER A O 1
ATOM 833 N N . PHE A 1 104 ? -5.817 -8.926 35.830 1.00 55.41 104 PHE A N 1
ATOM 834 C CA . PHE A 1 104 ? -7.015 -9.535 35.228 1.00 55.41 104 PHE A CA 1
ATOM 835 C C . PHE A 1 104 ? -6.893 -11.067 35.079 1.00 55.41 104 PHE A C 1
ATOM 837 O O . PHE A 1 104 ? -7.538 -11.669 34.225 1.00 55.41 104 PHE A O 1
ATOM 844 N N . ILE A 1 105 ? -6.043 -11.690 35.898 1.00 47.38 105 ILE A N 1
ATOM 845 C CA . ILE A 1 105 ? -6.082 -13.119 36.238 1.00 47.38 105 ILE A CA 1
ATOM 846 C C . ILE A 1 105 ? -6.026 -13.193 37.760 1.00 47.38 105 ILE A C 1
ATOM 848 O O . ILE A 1 105 ? -5.157 -12.486 38.323 1.00 47.38 105 ILE A O 1
#

Radius of gyration: 21.56 Å; chains: 1; bounding box: 56×30×61 Å

Organism: NCBI:txid143950

InterPro domains:
  IPR052709 Transposase-Methyltransferase Hybrid [PTHR46060] (2-81)

Foldseek 3Di:
DDPDDDDDPPPCDDPVLLVVLVVVCVVPVPDDLVVSCVVSVGDSVSSVCSCCPVVVHDDADDDDDDPDDDPVRVVVVVVDDDPPDRDPPDPDPPCVVVVVVVVPD